Protein AF-A0A822C3R0-F1 (afdb_monomer_lite)

Secondary structure (DSSP, 8-state):
--HHHHHHHHHHHHH-SS--HHHHHHHHHHHHHTT-HHHHHHHHHT-S-THHHHHHHHHT--

Organism: NCBI:txid392032

Sequence (62 aa):
MKCGDVTSAKSLFDRSTKKTISMYGAMMKGFIINNLSKQAIDLFNEIKDPDEIAITLVCNAC

InterPro domains:
  IPR002885 Pentatricopeptide repeat [PF01535] (23-48)
  IPR011990 Tetratricopeptide-like helical domain superfamily [G3DSA:1.25.40.10] (1-62)

pLDDT: mean 74.79, std 14.68, range [39.03, 89.06]

Radius of gyration: 11.56 Å; chains: 1; bounding box: 30×26×25 Å

Structure (mmCIF, N/CA/C/O backbone):
data_AF-A0A822C3R0-F1
#
_entry.id   AF-A0A822C3R0-F1
#
loop_
_atom_site.group_PDB
_atom_site.id
_atom_site.type_symbol
_atom_site.label_atom_id
_atom_site.label_alt_id
_atom_site.label_comp_id
_atom_site.label_asym_id
_atom_site.label_entity_id
_atom_site.label_seq_id
_atom_site.pdbx_PDB_ins_code
_atom_site.Cartn_x
_atom_site.Cartn_y
_atom_site.Cartn_z
_atom_site.occupancy
_atom_site.B_iso_or_equiv
_atom_site.auth_seq_id
_atom_site.auth_comp_id
_atom_site.auth_asym_id
_atom_site.auth_atom_id
_atom_site.pdbx_PDB_model_num
ATOM 1 N N . MET A 1 1 ? -11.685 9.673 3.197 1.00 48.44 1 MET A N 1
ATOM 2 C CA . MET A 1 1 ? -12.345 8.617 2.396 1.00 48.44 1 MET A CA 1
ATOM 3 C C . MET A 1 1 ? -13.003 7.660 3.372 1.00 48.44 1 MET A C 1
ATOM 5 O O . MET A 1 1 ? -12.363 7.317 4.354 1.00 48.44 1 MET A O 1
ATOM 9 N N . LYS A 1 2 ? -14.283 7.327 3.189 1.00 48.75 2 LYS A N 1
ATOM 10 C CA . LYS A 1 2 ? -14.999 6.396 4.080 1.00 48.75 2 LYS A CA 1
ATOM 11 C C . LYS A 1 2 ? -14.504 4.963 3.827 1.00 48.75 2 LYS A C 1
ATOM 13 O O . LYS A 1 2 ? -14.201 4.626 2.690 1.00 48.75 2 LYS A O 1
ATOM 18 N N . CYS A 1 3 ? -14.499 4.118 4.857 1.00 52.47 3 CYS A N 1
ATOM 19 C CA . CYS A 1 3 ? -14.040 2.720 4.808 1.00 52.47 3 CYS A CA 1
ATOM 20 C C . CYS A 1 3 ? -14.647 1.889 3.654 1.00 52.47 3 CYS A C 1
ATOM 22 O O . CYS A 1 3 ? -13.973 1.035 3.087 1.00 52.47 3 CYS A O 1
ATOM 24 N N . GLY A 1 4 ? -15.883 2.198 3.235 1.00 57.50 4 GLY A N 1
ATOM 25 C CA . GLY A 1 4 ? -16.555 1.539 2.104 1.00 57.50 4 GLY A CA 1
ATOM 26 C C . GLY A 1 4 ? -15.918 1.771 0.725 1.00 57.50 4 GLY A C 1
ATOM 27 O O . GLY A 1 4 ? -16.080 0.938 -0.167 1.00 57.50 4 GLY A O 1
ATOM 28 N N . ASP A 1 5 ? -15.147 2.848 0.546 1.00 74.19 5 ASP A N 1
ATOM 29 C CA . ASP A 1 5 ? -14.409 3.090 -0.703 1.00 74.19 5 ASP A CA 1
ATOM 30 C C . ASP A 1 5 ? -13.162 2.209 -0.806 1.00 74.19 5 ASP A C 1
ATOM 32 O O . ASP A 1 5 ? -12.785 1.799 -1.900 1.00 74.19 5 ASP A O 1
ATOM 36 N N . VAL A 1 6 ? -12.524 1.875 0.323 1.00 83.31 6 VAL A N 1
ATOM 37 C CA . VAL A 1 6 ? -11.249 1.143 0.313 1.00 83.31 6 VAL A CA 1
ATOM 38 C C . VAL A 1 6 ? -11.432 -0.298 -0.156 1.00 83.31 6 VAL A C 1
ATOM 40 O O . VAL A 1 6 ? -10.610 -0.809 -0.911 1.00 83.31 6 VAL A O 1
ATOM 43 N N . THR A 1 7 ? -12.532 -0.945 0.236 1.00 83.12 7 THR A N 1
ATOM 44 C CA . THR A 1 7 ? -12.853 -2.315 -0.186 1.00 83.12 7 THR A CA 1
ATOM 45 C C . THR A 1 7 ? -13.191 -2.366 -1.675 1.00 83.12 7 THR A C 1
ATOM 47 O O . THR A 1 7 ? -12.736 -3.263 -2.386 1.00 83.12 7 THR A O 1
ATOM 50 N N . SER A 1 8 ? -13.932 -1.372 -2.170 1.00 85.19 8 SER A N 1
ATOM 51 C CA . SER A 1 8 ? -14.261 -1.236 -3.593 1.00 85.19 8 SER A CA 1
ATOM 52 C C . SER A 1 8 ? -13.006 -0.965 -4.428 1.00 85.19 8 SER A C 1
ATOM 54 O O . SER A 1 8 ? -12.773 -1.630 -5.440 1.00 85.19 8 SER A O 1
ATOM 56 N N . ALA A 1 9 ? -12.144 -0.060 -3.957 1.00 86.00 9 ALA A N 1
ATOM 57 C CA . ALA A 1 9 ? -10.851 0.228 -4.567 1.00 86.00 9 ALA A CA 1
ATOM 58 C C . ALA A 1 9 ? -9.930 -1.002 -4.565 1.00 86.00 9 ALA A C 1
ATOM 60 O O . ALA A 1 9 ? -9.305 -1.283 -5.586 1.00 86.00 9 ALA A O 1
ATOM 61 N N . LYS A 1 10 ? -9.914 -1.800 -3.487 1.00 87.00 10 LYS A N 1
ATOM 62 C CA . LYS A 1 10 ? -9.170 -3.068 -3.441 1.00 87.00 10 LYS A CA 1
ATOM 63 C C . LYS A 1 10 ? -9.697 -4.075 -4.463 1.00 87.00 10 LYS A C 1
ATOM 65 O O . LYS A 1 10 ? -8.899 -4.708 -5.143 1.00 87.00 10 LYS A O 1
ATOM 70 N N . SER A 1 11 ? -11.014 -4.185 -4.645 1.00 88.00 11 SER A N 1
ATOM 71 C CA . SER A 1 11 ? -11.580 -5.077 -5.669 1.00 88.00 11 SER A CA 1
ATOM 72 C C . SER A 1 11 ? -11.174 -4.663 -7.090 1.00 88.00 11 SER A C 1
ATOM 74 O O . SER A 1 11 ? -10.829 -5.516 -7.908 1.00 88.00 11 SER A O 1
ATOM 76 N N . LEU A 1 12 ? -11.164 -3.358 -7.383 1.00 86.44 12 LEU A N 1
ATOM 77 C CA . LEU A 1 12 ? -10.673 -2.824 -8.660 1.00 86.44 12 LEU A CA 1
ATOM 78 C C . LEU A 1 12 ? -9.170 -3.060 -8.837 1.00 86.44 12 LEU A C 1
ATOM 80 O O . LEU A 1 12 ? -8.729 -3.469 -9.910 1.00 86.44 12 LEU A O 1
ATOM 84 N N . PHE A 1 13 ? -8.397 -2.846 -7.775 1.00 87.38 13 PHE A N 1
ATOM 85 C CA . PHE A 1 13 ? -6.96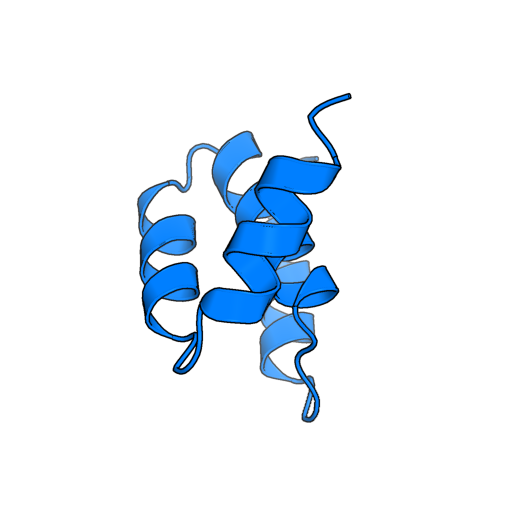7 -3.112 -7.747 1.00 87.38 13 PHE A CA 1
ATOM 86 C C . PHE A 1 13 ? -6.668 -4.587 -8.051 1.00 87.38 13 PHE A C 1
ATOM 88 O O . PHE A 1 13 ? -5.835 -4.886 -8.907 1.00 87.38 13 PHE A O 1
ATOM 95 N N . ASP A 1 14 ? -7.401 -5.509 -7.426 1.00 87.75 14 ASP A N 1
ATOM 96 C CA . ASP A 1 14 ? -7.221 -6.951 -7.606 1.00 87.75 14 ASP A CA 1
ATOM 97 C C . ASP A 1 14 ? -7.579 -7.405 -9.019 1.00 87.75 14 ASP A C 1
ATOM 99 O O . ASP A 1 14 ? -6.831 -8.186 -9.612 1.00 87.75 14 ASP A O 1
ATOM 103 N N . ARG A 1 15 ? -8.651 -6.842 -9.592 1.00 89.06 15 ARG A N 1
ATOM 104 C CA . ARG A 1 15 ? -9.065 -7.077 -10.985 1.00 89.06 15 ARG A CA 1
ATOM 105 C C . ARG A 1 15 ? -8.101 -6.486 -12.017 1.00 89.06 15 ARG A C 1
ATOM 107 O O . ARG A 1 15 ? -8.151 -6.896 -13.176 1.00 89.06 15 ARG A O 1
ATOM 114 N N . SER A 1 16 ? -7.237 -5.544 -11.636 1.00 84.50 16 SER A N 1
ATOM 115 C CA . SER A 1 16 ? -6.254 -4.978 -12.560 1.00 84.50 16 SER A CA 1
ATOM 116 C C . SER A 1 16 ? -5.155 -5.990 -12.881 1.00 84.50 16 SER A C 1
ATOM 118 O O . SER A 1 16 ? -4.460 -6.488 -11.990 1.00 84.50 16 SER A O 1
ATOM 120 N N . THR A 1 17 ? -4.958 -6.260 -14.171 1.00 81.31 17 THR A N 1
ATOM 121 C CA . THR A 1 17 ? -3.889 -7.130 -14.686 1.00 81.31 17 THR A CA 1
ATOM 122 C C . THR A 1 17 ? -2.520 -6.452 -14.679 1.00 81.31 17 THR A C 1
ATOM 124 O O . THR A 1 17 ? -1.502 -7.134 -14.594 1.00 81.31 17 THR A O 1
ATOM 127 N N . LYS A 1 18 ? -2.480 -5.113 -14.716 1.00 78.19 18 LYS A N 1
ATOM 128 C CA . LYS A 1 18 ? -1.269 -4.303 -14.535 1.00 78.19 18 LYS A CA 1
ATOM 129 C C . LYS A 1 18 ? -1.430 -3.437 -13.296 1.00 78.19 18 LYS A C 1
ATOM 131 O O . LYS A 1 18 ? -2.168 -2.454 -13.305 1.00 78.19 18 LYS A O 1
ATOM 136 N N . LYS A 1 19 ? -0.740 -3.811 -12.225 1.00 81.75 19 LYS A N 1
ATOM 137 C CA . LYS A 1 19 ? -0.667 -3.021 -10.997 1.00 81.75 19 LYS A CA 1
ATOM 138 C C . LYS A 1 19 ? 0.613 -2.199 -11.064 1.00 81.75 1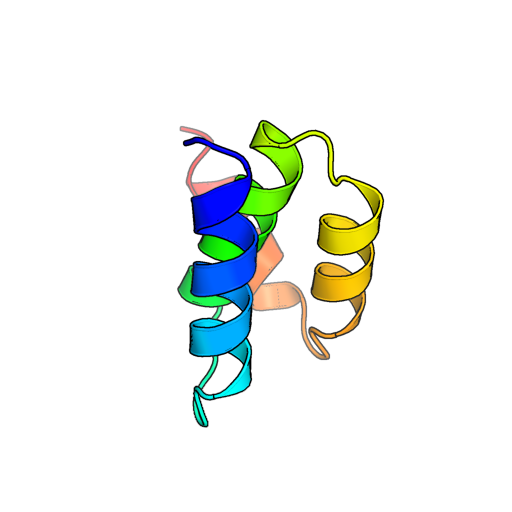9 LYS A C 1
ATOM 140 O O . LYS A 1 19 ? 1.700 -2.763 -11.119 1.00 81.75 19 LYS A O 1
ATOM 145 N N . THR A 1 20 ? 0.479 -0.880 -11.138 1.00 79.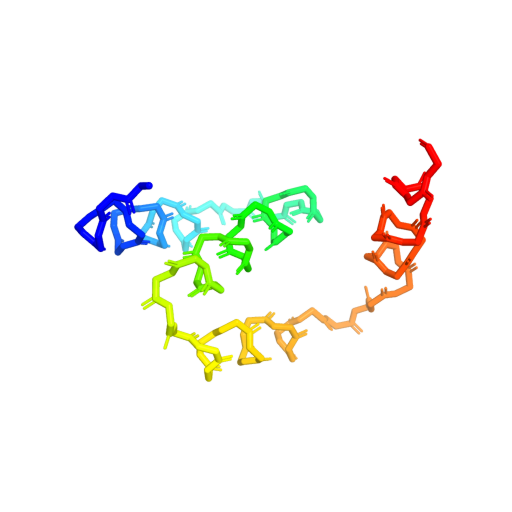81 20 THR A N 1
ATOM 146 C CA . THR A 1 20 ? 1.630 0.027 -11.099 1.00 79.81 20 THR A CA 1
ATOM 147 C C . THR A 1 20 ? 1.903 0.458 -9.668 1.00 79.81 20 THR A C 1
ATOM 149 O O . THR A 1 20 ? 1.031 0.402 -8.802 1.00 79.81 20 THR A O 1
ATOM 152 N N . ILE A 1 21 ? 3.104 0.952 -9.413 1.00 77.69 21 ILE A N 1
ATOM 153 C CA . ILE A 1 21 ? 3.527 1.416 -8.087 1.00 77.69 21 ILE A CA 1
ATOM 154 C C . ILE A 1 21 ? 2.656 2.547 -7.558 1.00 77.69 21 ILE A C 1
ATOM 156 O O . ILE A 1 21 ? 2.309 2.564 -6.379 1.00 77.69 21 ILE A O 1
ATOM 160 N N . SER A 1 22 ? 2.216 3.441 -8.443 1.00 78.81 22 SER A N 1
ATOM 161 C CA . SER A 1 22 ? 1.240 4.471 -8.094 1.00 78.81 22 SER A CA 1
ATOM 162 C C . SER A 1 22 ? -0.069 3.859 -7.572 1.00 78.81 22 SER A C 1
ATOM 164 O O . SER A 1 22 ? -0.625 4.354 -6.592 1.00 78.81 22 SER A O 1
ATOM 166 N N . MET A 1 23 ? -0.524 2.731 -8.140 1.00 84.69 23 MET A N 1
ATOM 167 C CA . MET A 1 23 ? -1.706 2.012 -7.649 1.00 84.69 23 MET A CA 1
ATOM 168 C C . MET A 1 23 ? -1.462 1.385 -6.274 1.00 84.69 23 MET A C 1
ATOM 170 O O . MET A 1 23 ? -2.320 1.511 -5.404 1.00 84.69 23 MET A O 1
ATOM 174 N N . TYR A 1 24 ? -0.300 0.762 -6.044 1.00 85.31 24 TYR A N 1
ATOM 175 C CA . TYR A 1 24 ? 0.062 0.234 -4.723 1.00 85.31 24 TYR A CA 1
ATOM 176 C C . TYR A 1 24 ? 0.108 1.349 -3.667 1.00 85.31 24 TYR A C 1
ATOM 178 O O . TYR A 1 24 ? -0.500 1.211 -2.607 1.00 85.31 24 TYR A O 1
ATOM 186 N N . GLY A 1 25 ? 0.745 2.484 -3.974 1.00 82.38 25 GLY A N 1
ATOM 187 C CA . GLY A 1 25 ? 0.848 3.633 -3.069 1.00 82.38 25 GLY A CA 1
ATOM 188 C C . GLY A 1 25 ? -0.502 4.288 -2.768 1.00 82.38 25 GLY A C 1
ATOM 189 O O . GLY A 1 25 ? -0.811 4.573 -1.607 1.00 82.38 25 GLY A O 1
ATOM 190 N N . ALA A 1 26 ? -1.352 4.463 -3.785 1.00 85.38 26 ALA A N 1
ATOM 191 C CA . ALA A 1 26 ? -2.724 4.930 -3.594 1.00 85.38 26 ALA A CA 1
ATOM 192 C C . ALA A 1 26 ? -3.510 3.971 -2.687 1.00 85.38 26 ALA A C 1
ATOM 194 O O . ALA A 1 26 ? -4.250 4.413 -1.802 1.00 85.38 26 ALA A O 1
ATOM 195 N N . MET A 1 27 ? -3.304 2.664 -2.864 1.00 88.69 27 MET A N 1
ATOM 196 C CA . MET A 1 27 ? -4.044 1.662 -2.118 1.00 88.69 27 MET A CA 1
ATOM 197 C C . MET A 1 27 ? -3.575 1.531 -0.664 1.00 88.69 27 MET A C 1
ATOM 199 O O . MET A 1 27 ? -4.398 1.503 0.253 1.00 88.69 27 MET A O 1
ATOM 203 N N . MET A 1 28 ? -2.266 1.598 -0.428 1.00 86.44 28 MET A N 1
ATOM 204 C CA . MET A 1 28 ? -1.681 1.719 0.911 1.00 86.44 28 MET A CA 1
ATOM 205 C C . MET A 1 28 ? -2.159 2.962 1.642 1.00 86.44 28 MET A C 1
ATOM 207 O O . MET A 1 28 ? -2.574 2.865 2.795 1.00 86.44 28 MET A O 1
ATOM 211 N N . LYS A 1 29 ? -2.150 4.125 0.979 1.00 84.00 29 LYS A N 1
ATOM 212 C CA . LYS A 1 29 ? -2.659 5.367 1.571 1.00 84.00 29 LYS A CA 1
ATOM 213 C C . LYS A 1 29 ? -4.124 5.207 1.967 1.00 84.00 29 LYS A C 1
ATOM 215 O O . LYS A 1 29 ? -4.496 5.608 3.066 1.00 84.00 29 LYS A O 1
ATOM 220 N N . GLY A 1 30 ? -4.923 4.560 1.115 1.00 86.00 30 GLY A N 1
ATOM 221 C CA . GLY A 1 30 ? -6.299 4.170 1.412 1.00 86.00 30 GLY A CA 1
ATOM 222 C C . GLY A 1 30 ? -6.420 3.306 2.670 1.00 86.00 30 GLY A C 1
ATOM 223 O O . GLY A 1 30 ? -7.277 3.569 3.512 1.00 86.00 30 GLY A O 1
ATOM 224 N N . PHE A 1 31 ? -5.558 2.309 2.846 1.00 87.75 31 PHE A N 1
ATOM 225 C CA . PHE A 1 31 ? -5.559 1.479 4.051 1.00 87.75 31 PHE A CA 1
ATOM 226 C C . PHE A 1 31 ? -5.126 2.251 5.306 1.00 87.75 31 PHE A C 1
ATOM 228 O O . PHE A 1 31 ? -5.786 2.142 6.339 1.00 87.75 31 PHE A O 1
ATOM 235 N N . ILE A 1 32 ? -4.091 3.092 5.216 1.00 84.94 32 ILE A N 1
ATOM 236 C CA . ILE A 1 32 ? -3.580 3.898 6.340 1.00 84.94 32 ILE A CA 1
ATOM 237 C C . ILE A 1 32 ? -4.659 4.849 6.872 1.00 84.94 32 ILE A C 1
ATOM 239 O O . ILE A 1 32 ? -4.936 4.851 8.070 1.00 84.94 32 ILE A O 1
ATOM 243 N N . ILE A 1 33 ? -5.330 5.608 5.997 1.00 85.50 33 ILE A N 1
ATOM 244 C CA . ILE A 1 33 ? -6.382 6.557 6.416 1.00 85.50 33 ILE A CA 1
ATOM 245 C C . ILE A 1 33 ? -7.618 5.870 7.015 1.00 85.50 33 ILE A C 1
ATOM 247 O O . ILE A 1 33 ? -8.412 6.523 7.685 1.00 85.50 33 ILE A O 1
ATOM 251 N N . ASN A 1 34 ? -7.793 4.571 6.762 1.00 84.56 34 ASN A N 1
ATOM 252 C CA . ASN A 1 34 ? -8.877 3.765 7.319 1.00 84.56 34 ASN A CA 1
ATOM 253 C C . ASN A 1 34 ? -8.438 2.940 8.542 1.00 84.56 34 ASN A C 1
ATOM 255 O O . ASN A 1 34 ? -9.197 2.088 8.994 1.00 84.56 34 ASN A O 1
ATOM 259 N N . ASN A 1 35 ? -7.242 3.187 9.096 1.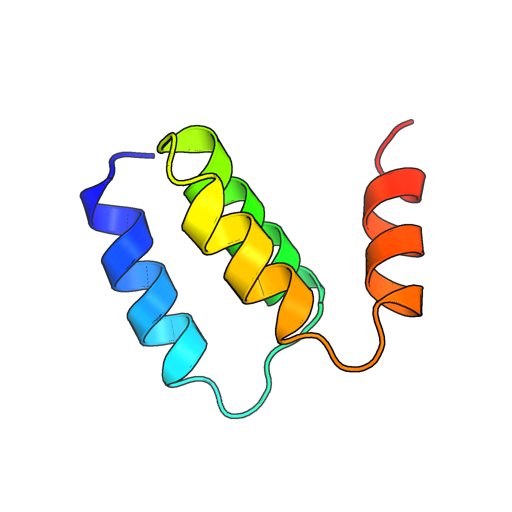00 85.88 35 ASN A N 1
ATOM 260 C CA . ASN A 1 35 ? -6.653 2.419 10.204 1.00 85.88 35 ASN A CA 1
ATOM 261 C C . ASN A 1 35 ? -6.508 0.912 9.907 1.00 85.88 35 ASN A C 1
ATOM 263 O O . ASN A 1 35 ? -6.499 0.078 10.811 1.00 85.88 35 ASN A O 1
ATOM 267 N N . LEU A 1 36 ? -6.363 0.550 8.632 1.00 86.25 36 LEU A N 1
ATOM 268 C CA . LEU A 1 36 ? -6.176 -0.822 8.155 1.00 86.25 36 LEU A CA 1
ATOM 269 C C . LEU A 1 36 ? -4.688 -1.110 7.917 1.00 86.25 36 LEU A C 1
ATOM 271 O O . LEU A 1 36 ? -4.289 -1.655 6.890 1.00 86.25 36 LEU A O 1
ATOM 275 N N . SER A 1 37 ? -3.847 -0.740 8.882 1.00 82.69 37 SER A N 1
ATOM 276 C CA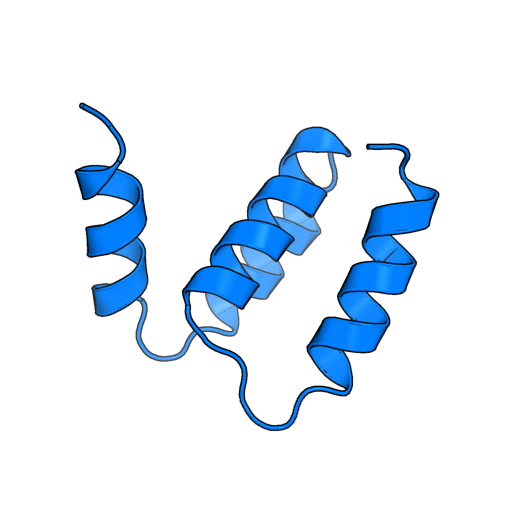 . SER A 1 37 ? -2.383 -0.774 8.768 1.00 82.69 37 SER A CA 1
ATOM 277 C C . SER A 1 37 ? -1.842 -2.160 8.408 1.00 82.69 37 SER A C 1
ATOM 279 O O . SER A 1 37 ? -0.894 -2.270 7.639 1.00 82.69 37 SER A O 1
ATOM 281 N N . LYS A 1 38 ? -2.485 -3.228 8.898 1.00 87.88 38 LYS A N 1
ATOM 282 C CA . LYS A 1 38 ? -2.121 -4.608 8.551 1.00 87.88 38 LYS A CA 1
ATOM 283 C C . LYS A 1 38 ? -2.269 -4.885 7.051 1.00 87.88 38 LYS A C 1
ATOM 285 O O . LYS A 1 38 ? -1.347 -5.399 6.439 1.00 87.88 38 LYS A O 1
ATOM 290 N N . GLN A 1 39 ? -3.381 -4.462 6.448 1.00 86.88 39 GLN A N 1
ATOM 291 C CA . GLN A 1 39 ? -3.632 -4.641 5.013 1.00 86.88 39 GLN A CA 1
ATOM 292 C C . GLN A 1 39 ? -2.673 -3.804 4.159 1.00 86.88 39 GLN A C 1
ATOM 294 O O . GLN A 1 39 ? -2.287 -4.231 3.075 1.00 86.88 39 GLN A O 1
ATOM 299 N N . ALA A 1 40 ? -2.253 -2.634 4.654 1.00 85.69 40 ALA A N 1
ATOM 300 C CA . ALA A 1 40 ? -1.218 -1.833 4.004 1.00 85.69 40 ALA A CA 1
ATOM 301 C C . ALA A 1 40 ? 0.138 -2.563 3.976 1.00 85.69 40 ALA A C 1
ATOM 303 O O . ALA A 1 40 ? 0.803 -2.562 2.944 1.00 85.69 40 ALA A O 1
ATOM 304 N N . ILE A 1 41 ? 0.525 -3.201 5.086 1.00 83.94 41 ILE A N 1
ATOM 305 C CA . ILE A 1 41 ? 1.777 -3.969 5.195 1.00 83.94 41 ILE A CA 1
ATOM 306 C C . ILE A 1 41 ? 1.715 -5.239 4.343 1.00 83.94 41 ILE A C 1
ATOM 308 O O . ILE A 1 41 ? 2.661 -5.533 3.619 1.00 83.94 41 ILE A O 1
ATOM 312 N N . ASP A 1 42 ? 0.597 -5.964 4.379 1.00 87.25 42 ASP A N 1
ATOM 313 C CA . ASP A 1 42 ? 0.407 -7.159 3.553 1.00 87.25 42 ASP A CA 1
ATOM 314 C C . ASP A 1 42 ? 0.525 -6.803 2.062 1.00 87.25 42 ASP A C 1
ATOM 316 O O . ASP A 1 42 ? 1.240 -7.471 1.319 1.00 87.25 42 ASP A O 1
ATOM 320 N N . LEU A 1 43 ? -0.074 -5.679 1.645 1.00 85.31 43 LEU A N 1
ATOM 321 C CA . LEU A 1 43 ? 0.054 -5.167 0.282 1.00 85.31 43 LEU A CA 1
ATOM 322 C C . LEU A 1 43 ? 1.497 -4.755 -0.062 1.00 85.31 43 LEU A C 1
ATOM 324 O O . LEU A 1 43 ? 1.907 -4.917 -1.208 1.00 85.31 43 LEU A O 1
ATOM 328 N N . PHE A 1 44 ? 2.271 -4.244 0.903 1.00 81.44 44 PHE A N 1
ATOM 329 C CA . PHE A 1 44 ? 3.696 -3.925 0.719 1.00 81.44 44 PHE A CA 1
ATOM 330 C C . PHE A 1 44 ? 4.515 -5.177 0.441 1.00 81.44 44 PHE A C 1
ATOM 332 O O . PHE A 1 44 ? 5.339 -5.185 -0.467 1.00 81.44 44 PHE A O 1
ATOM 339 N N . ASN A 1 45 ? 4.232 -6.255 1.165 1.00 82.12 45 ASN A N 1
ATOM 340 C CA . ASN A 1 45 ? 4.932 -7.525 1.012 1.00 82.12 45 ASN A CA 1
ATOM 341 C C . ASN A 1 45 ? 4.602 -8.245 -0.309 1.00 82.12 45 ASN A C 1
ATOM 343 O O . ASN A 1 45 ? 5.372 -9.098 -0.744 1.00 82.12 45 ASN A O 1
ATOM 347 N N . GLU A 1 46 ? 3.483 -7.916 -0.966 1.00 79.38 46 GLU A N 1
ATOM 348 C CA . GLU A 1 46 ? 3.164 -8.430 -2.308 1.00 79.38 46 GLU A CA 1
ATOM 349 C C . GLU A 1 46 ? 4.045 -7.820 -3.412 1.00 79.38 46 GLU A C 1
ATOM 351 O O . GLU A 1 46 ? 4.140 -8.375 -4.512 1.00 79.38 46 GLU A O 1
ATOM 356 N N . ILE A 1 47 ? 4.696 -6.688 -3.146 1.00 75.44 47 ILE A N 1
ATOM 357 C CA . ILE A 1 47 ? 5.591 -6.041 -4.101 1.00 75.44 47 ILE A CA 1
ATOM 358 C C . ILE A 1 47 ? 6.927 -6.789 -4.082 1.00 75.44 47 ILE A C 1
ATOM 360 O O . ILE A 1 47 ? 7.720 -6.662 -3.155 1.00 75.44 47 ILE A O 1
ATOM 364 N N . LYS A 1 48 ? 7.175 -7.581 -5.132 1.00 67.44 48 LYS A N 1
ATOM 365 C CA . LYS A 1 48 ? 8.418 -8.355 -5.293 1.00 67.44 48 LYS A CA 1
ATOM 366 C C . LYS A 1 48 ? 9.680 -7.498 -5.471 1.00 67.44 48 LYS A C 1
ATOM 368 O O . LYS A 1 48 ? 10.755 -8.015 -5.206 1.00 67.44 48 LYS A O 1
ATOM 373 N N . ASP A 1 49 ? 9.538 -6.236 -5.885 1.00 64.94 49 ASP A N 1
ATOM 374 C CA . ASP A 1 49 ? 10.635 -5.272 -6.059 1.00 64.94 49 ASP A CA 1
ATOM 375 C C . ASP A 1 49 ? 10.235 -3.899 -5.482 1.00 64.94 49 ASP A C 1
ATOM 377 O O . ASP A 1 49 ? 9.587 -3.094 -6.158 1.00 64.94 49 ASP A O 1
ATOM 381 N N . PRO A 1 50 ? 10.537 -3.628 -4.199 1.00 58.03 50 PRO A N 1
ATOM 382 C CA . PRO A 1 50 ? 10.157 -2.383 -3.529 1.00 58.03 50 PRO A CA 1
ATOM 383 C C . PRO A 1 50 ? 10.995 -1.161 -3.949 1.00 58.03 50 PRO A C 1
ATOM 385 O O . PRO A 1 50 ? 10.652 -0.041 -3.559 1.00 58.03 50 PRO A O 1
ATOM 388 N N . ASP A 1 51 ? 12.052 -1.344 -4.748 1.00 57.94 51 ASP A N 1
ATOM 389 C CA . ASP A 1 51 ? 13.028 -0.300 -5.096 1.00 57.94 51 ASP A CA 1
ATOM 390 C C . ASP A 1 51 ? 12.390 0.929 -5.758 1.00 57.94 51 ASP A C 1
ATOM 392 O O . ASP A 1 51 ? 12.726 2.068 -5.440 1.00 57.94 51 ASP A O 1
ATOM 396 N N . GLU A 1 52 ? 11.384 0.738 -6.605 1.00 54.72 52 GLU A N 1
ATOM 397 C CA . GLU A 1 52 ? 10.723 1.842 -7.310 1.00 54.72 52 GLU A CA 1
ATOM 398 C C . GLU A 1 52 ? 9.609 2.504 -6.440 1.00 54.72 52 GLU A C 1
ATOM 400 O O . GLU A 1 52 ? 9.218 3.660 -6.653 1.00 54.72 52 GLU A O 1
ATOM 405 N N . ILE A 1 53 ? 9.169 1.836 -5.360 1.00 56.25 53 ILE A N 1
ATOM 406 C CA . ILE A 1 53 ? 8.206 2.370 -4.371 1.00 56.25 53 ILE A CA 1
ATOM 407 C C . ILE A 1 53 ? 8.901 3.233 -3.322 1.00 56.25 53 ILE A C 1
ATOM 409 O O . ILE A 1 53 ? 8.406 4.316 -2.994 1.00 56.25 53 ILE A O 1
ATOM 413 N N . ALA A 1 54 ? 10.055 2.783 -2.822 1.00 56.03 54 ALA A N 1
ATOM 414 C CA . ALA A 1 54 ? 10.866 3.543 -1.876 1.00 56.03 54 ALA A CA 1
ATOM 415 C C . ALA A 1 54 ? 11.293 4.894 -2.474 1.00 56.03 54 ALA A C 1
ATOM 417 O O . ALA A 1 54 ? 11.183 5.924 -1.806 1.00 56.03 54 ALA A O 1
ATOM 418 N N . ILE A 1 55 ? 11.666 4.909 -3.760 1.00 53.69 55 ILE A N 1
ATOM 419 C CA . ILE A 1 55 ? 12.023 6.133 -4.488 1.00 53.69 55 ILE A CA 1
ATOM 420 C C . ILE A 1 55 ? 10.835 7.105 -4.544 1.00 53.69 55 ILE A C 1
ATOM 422 O O . ILE A 1 55 ? 10.988 8.284 -4.242 1.00 53.69 55 ILE A O 1
ATOM 426 N N . THR A 1 56 ? 9.623 6.631 -4.846 1.00 54.53 56 THR A N 1
ATOM 427 C CA . THR A 1 56 ? 8.458 7.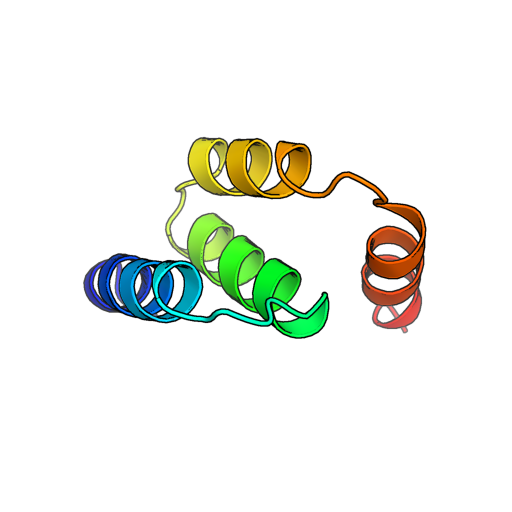524 -4.988 1.00 54.53 56 THR A CA 1
ATOM 428 C C . THR A 1 56 ? 7.949 8.063 -3.643 1.00 54.53 56 THR A C 1
ATOM 430 O O . THR A 1 56 ? 7.498 9.212 -3.572 1.00 54.53 56 THR A O 1
ATOM 433 N N . LEU A 1 57 ? 8.017 7.263 -2.571 1.00 54.12 57 LEU A N 1
ATOM 434 C CA . LEU A 1 57 ? 7.556 7.674 -1.239 1.00 54.12 57 LEU A CA 1
ATOM 435 C C . LEU A 1 57 ? 8.517 8.679 -0.583 1.00 54.12 57 LEU A C 1
ATOM 437 O O . LEU A 1 57 ? 8.062 9.594 0.099 1.00 54.12 57 LEU A O 1
ATOM 441 N N . VAL A 1 58 ? 9.826 8.543 -0.828 1.00 53.09 58 VAL A N 1
ATOM 442 C CA . VAL A 1 58 ? 10.848 9.483 -0.339 1.00 53.09 58 VAL A CA 1
ATOM 443 C C . VAL A 1 58 ? 10.913 10.745 -1.209 1.00 53.09 58 VAL A C 1
ATOM 445 O O . VAL A 1 58 ? 11.071 11.838 -0.671 1.00 53.09 58 VAL A O 1
ATOM 448 N N . CYS A 1 59 ? 10.721 10.653 -2.531 1.00 49.25 59 CYS A N 1
ATOM 449 C CA . CYS A 1 59 ? 10.820 11.824 -3.414 1.00 49.25 59 CYS A CA 1
ATOM 450 C C . CYS A 1 59 ? 9.606 12.769 -3.393 1.00 49.25 59 CYS A C 1
ATOM 452 O O . CYS A 1 59 ? 9.741 13.897 -3.850 1.00 49.25 59 CYS A O 1
ATOM 454 N N . ASN A 1 60 ? 8.450 12.372 -2.848 1.00 47.53 60 ASN A N 1
ATOM 455 C CA . ASN A 1 60 ? 7.323 13.296 -2.622 1.00 47.53 60 ASN A CA 1
ATOM 456 C C . ASN A 1 60 ? 7.334 13.932 -1.215 1.00 47.53 60 ASN A C 1
ATOM 458 O O . ASN A 1 60 ? 6.333 14.510 -0.796 1.00 47.53 60 ASN A O 1
ATOM 462 N N . ALA A 1 61 ? 8.441 13.807 -0.471 1.00 48.09 61 ALA A N 1
ATOM 463 C CA . ALA A 1 61 ? 8.632 14.434 0.839 1.00 48.09 61 ALA A CA 1
ATOM 464 C C . ALA A 1 61 ? 9.269 15.842 0.766 1.00 48.09 61 ALA A C 1
ATOM 466 O O . ALA A 1 61 ? 9.793 16.325 1.770 1.00 48.09 61 ALA A O 1
ATOM 467 N N . CYS A 1 62 ? 9.230 16.510 -0.391 1.00 39.03 62 CYS A N 1
ATOM 468 C CA . CYS A 1 62 ? 9.600 17.921 -0.543 1.00 39.03 62 CYS A CA 1
ATOM 469 C C . CYS A 1 62 ? 8.477 18.705 -1.219 1.00 39.03 62 CYS A C 1
ATOM 471 O O . CYS A 1 62 ? 7.904 18.178 -2.199 1.00 39.03 62 CYS A O 1
#

Foldseek 3Di:
DDLVVLVVLVVVQVPDPDRDLVSLVVSLVSCVVHVNNVVNVVSCVVPPDCPVNVCVVVVVPD